Protein AF-A0A2X0IIZ4-F1 (afdb_monomer)

Solvent-accessible surface area (backbone atoms only — not comparable to full-atom values): 4993 Å² total; per-residue (Å²): 136,76,74,66,64,59,57,53,56,52,51,51,54,54,51,52,51,53,50,51,54,54,58,73,70,58,85,82,82,75,66,91,75,76,60,89,54,79,81,78,43,66,79,82,67,81,58,85,75,55,98,77,67,70,81,74,52,73,66,54,67,75,68,57,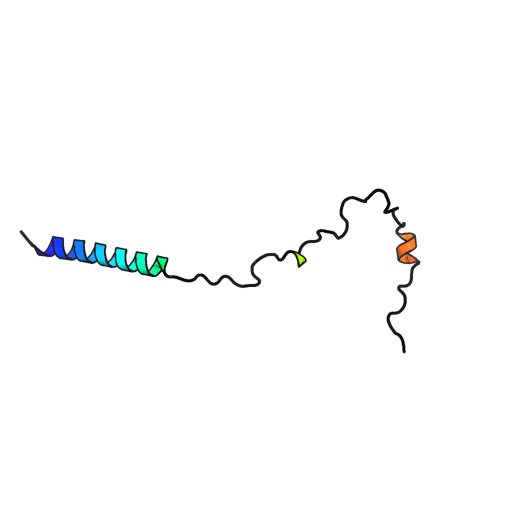76,73,79,75,90,63,86,129

Organism: NCBI:txid2219663

Mean predicted aligned error: 16.58 Å

Structure (mmCIF, N/CA/C/O backbone):
data_AF-A0A2X0IIZ4-F1
#
_entry.id   AF-A0A2X0IIZ4-F1
#
loop_
_atom_site.group_PDB
_a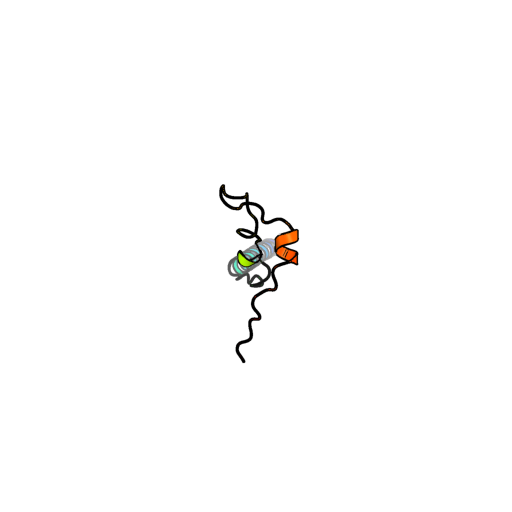tom_site.id
_atom_site.type_symbol
_atom_site.label_atom_id
_atom_site.label_alt_id
_atom_site.label_comp_id
_atom_site.label_asym_id
_atom_site.label_entity_id
_atom_site.label_seq_id
_atom_site.pdbx_PDB_ins_code
_atom_site.Cartn_x
_atom_site.Cartn_y
_atom_site.Cartn_z
_atom_site.occupancy
_atom_site.B_iso_or_equiv
_atom_site.auth_seq_id
_atom_site.auth_comp_id
_atom_site.auth_asym_id
_atom_site.auth_atom_id
_atom_site.pdbx_PDB_model_num
ATOM 1 N N . MET A 1 1 ? -45.240 -2.504 46.106 1.00 49.72 1 MET A N 1
ATOM 2 C CA . MET A 1 1 ? -44.763 -2.477 44.706 1.00 49.72 1 MET A CA 1
ATOM 3 C C . MET A 1 1 ? -43.285 -2.134 44.760 1.00 49.72 1 MET A C 1
ATOM 5 O O . MET A 1 1 ? -42.942 -1.167 45.419 1.00 49.72 1 MET A O 1
ATOM 9 N N . SER A 1 2 ? -42.455 -3.030 44.230 1.00 55.31 2 SER A N 1
ATOM 10 C CA . SER A 1 2 ? -41.046 -3.260 44.576 1.00 55.31 2 SER A CA 1
ATOM 11 C C . SER A 1 2 ? -40.062 -2.143 44.212 1.00 55.31 2 SER A C 1
ATOM 13 O O . SER A 1 2 ? -40.038 -1.691 43.072 1.00 55.31 2 SER A O 1
ATOM 15 N N . ASP A 1 3 ? -39.149 -1.829 45.136 1.00 62.72 3 ASP A N 1
ATOM 16 C CA . ASP A 1 3 ? -37.937 -1.024 44.897 1.00 62.72 3 ASP A CA 1
ATOM 17 C C . ASP A 1 3 ? -36.849 -1.773 44.095 1.00 62.72 3 ASP A C 1
ATOM 19 O O . ASP A 1 3 ? -35.922 -1.160 43.569 1.00 62.72 3 ASP A O 1
ATOM 23 N N . GLY A 1 4 ? -36.969 -3.099 43.953 1.00 61.91 4 GLY A N 1
ATOM 24 C CA . GLY A 1 4 ? -35.954 -3.946 43.311 1.00 61.91 4 GLY A CA 1
ATOM 25 C C . GLY A 1 4 ? -35.788 -3.752 41.798 1.00 61.91 4 GLY A C 1
ATOM 26 O O . GLY A 1 4 ? -34.717 -4.032 41.270 1.00 61.91 4 GLY A O 1
ATOM 27 N N . ASP A 1 5 ? -36.810 -3.242 41.106 1.00 62.53 5 ASP A N 1
ATOM 28 C CA . ASP A 1 5 ? -36.797 -3.089 39.642 1.00 62.53 5 ASP A CA 1
ATOM 29 C C . ASP A 1 5 ? -35.992 -1.854 39.184 1.00 62.53 5 ASP A C 1
ATOM 31 O O . ASP A 1 5 ? -35.350 -1.855 38.136 1.00 62.53 5 ASP A O 1
ATOM 35 N N . ARG A 1 6 ? -35.927 -0.801 40.016 1.00 62.97 6 ARG A N 1
ATOM 36 C CA . ARG A 1 6 ? -35.098 0.385 39.723 1.00 62.97 6 ARG A CA 1
ATOM 37 C C . ARG A 1 6 ? -33.609 0.119 39.899 1.00 62.97 6 ARG A C 1
ATOM 39 O O . ARG A 1 6 ? -32.803 0.621 39.117 1.00 62.97 6 ARG A O 1
ATOM 46 N N . SER A 1 7 ? -33.233 -0.666 40.909 1.00 66.56 7 SER A N 1
ATOM 47 C CA . SER A 1 7 ? -31.824 -0.967 41.177 1.00 66.56 7 SER A CA 1
ATOM 48 C C . SER A 1 7 ? -31.191 -1.833 40.088 1.00 66.56 7 SER A C 1
ATOM 50 O O . SER A 1 7 ? -30.026 -1.621 39.761 1.00 66.56 7 SER A O 1
ATOM 5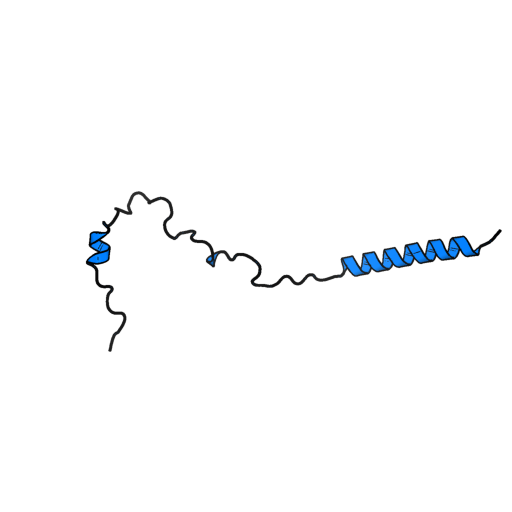2 N N . SER A 1 8 ? -31.940 -2.759 39.482 1.00 66.44 8 SER A N 1
ATOM 53 C CA . SER A 1 8 ? -31.445 -3.576 38.366 1.00 66.44 8 SER A CA 1
ATOM 54 C C . SER A 1 8 ? -31.275 -2.753 37.083 1.00 66.44 8 SER A C 1
ATOM 56 O O . SER A 1 8 ? -30.257 -2.884 36.402 1.00 66.44 8 SER A O 1
ATOM 58 N N . ALA A 1 9 ? -32.211 -1.843 36.788 1.00 70.81 9 ALA A N 1
ATOM 59 C CA . ALA A 1 9 ? -32.122 -0.945 35.635 1.00 70.81 9 ALA A CA 1
ATOM 60 C C . ALA A 1 9 ? -30.941 0.042 35.740 1.00 70.81 9 ALA A C 1
ATOM 62 O O . ALA A 1 9 ? -30.249 0.291 34.752 1.00 70.81 9 ALA A O 1
ATOM 63 N N . GLN A 1 10 ? -30.657 0.561 36.942 1.00 70.25 10 GLN A N 1
ATOM 64 C CA . GLN A 1 10 ? -29.481 1.410 37.183 1.00 70.25 10 GLN A CA 1
ATOM 65 C C . GLN A 1 10 ? -28.160 0.639 37.048 1.00 70.25 10 GLN A C 1
ATOM 67 O O . GLN A 1 10 ? -27.222 1.147 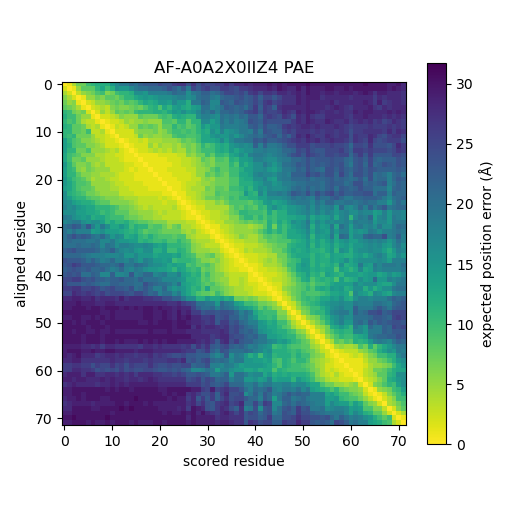36.435 1.00 70.25 10 GLN A O 1
ATOM 72 N N . GLN A 1 11 ? -28.097 -0.602 37.541 1.00 70.38 11 GLN A N 1
ATOM 73 C CA . GLN A 1 11 ? -26.908 -1.453 37.400 1.00 70.38 11 GLN A CA 1
ATOM 74 C C . GLN A 1 11 ? -26.613 -1.815 35.937 1.00 70.38 11 GLN A C 1
ATOM 76 O O . GLN A 1 11 ? -25.448 -1.851 35.535 1.00 70.38 11 GLN A O 1
ATOM 81 N N . ALA A 1 12 ? -27.648 -2.036 35.120 1.00 71.19 12 ALA A N 1
ATOM 82 C CA . ALA A 1 12 ? -27.482 -2.273 33.688 1.00 71.19 12 ALA A CA 1
ATOM 83 C C . ALA A 1 12 ? -26.858 -1.051 32.985 1.00 71.19 12 ALA A C 1
ATOM 85 O O . ALA A 1 12 ? -25.856 -1.193 32.280 1.00 71.19 12 ALA A O 1
ATOM 86 N N . GLY A 1 13 ? -27.361 0.156 33.262 1.00 78.56 13 GLY A N 1
ATOM 87 C CA . GLY A 1 13 ? -26.831 1.399 32.689 1.00 78.56 13 GLY A CA 1
ATOM 88 C C . GLY A 1 13 ? -25.374 1.689 33.074 1.00 78.56 13 GLY A C 1
ATOM 89 O O . GLY A 1 13 ? -24.574 2.093 32.229 1.00 78.56 13 GLY A O 1
ATOM 90 N N . GLU A 1 14 ? -24.988 1.421 34.325 1.00 79.31 14 G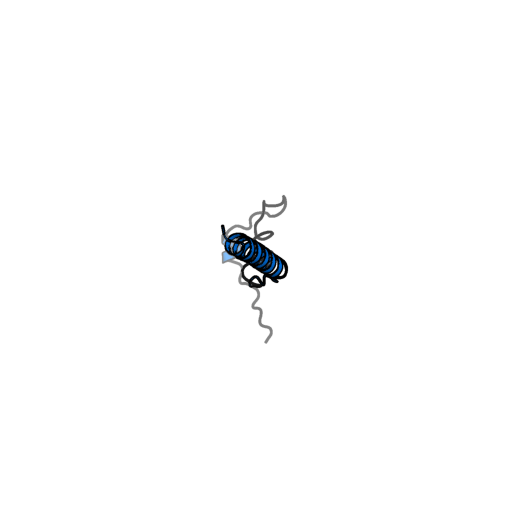LU A N 1
ATOM 91 C CA . GLU A 1 14 ? -23.590 1.542 34.765 1.00 79.31 14 GLU A CA 1
ATOM 92 C C . GLU A 1 14 ? -22.672 0.510 34.096 1.00 79.31 14 GLU A C 1
ATOM 94 O O . GLU A 1 14 ? -21.522 0.814 33.760 1.00 79.31 14 GLU A O 1
ATOM 99 N N . SER A 1 15 ? -23.175 -0.705 33.859 1.00 83.25 15 SER A N 1
ATOM 100 C CA . SER A 1 15 ? -22.413 -1.760 33.189 1.00 83.25 15 SER A CA 1
ATOM 101 C C . SER A 1 15 ? -22.125 -1.428 31.719 1.00 83.25 15 SER A C 1
ATOM 103 O O . SER A 1 15 ? -20.991 -1.608 31.259 1.00 83.25 15 SER A O 1
ATOM 105 N N . ASP A 1 16 ? -23.096 -0.846 31.014 1.00 86.94 16 ASP A N 1
ATOM 106 C CA . ASP A 1 16 ? -22.934 -0.393 29.632 1.00 86.94 16 ASP A CA 1
ATOM 107 C C . ASP A 1 16 ? -22.001 0.815 29.536 1.00 86.94 16 ASP A C 1
ATOM 109 O O . ASP A 1 16 ? -21.106 0.842 28.686 1.00 86.94 16 ASP A O 1
ATOM 113 N N . ALA A 1 17 ? -22.120 1.776 30.457 1.00 88.62 17 ALA A N 1
ATOM 114 C CA . ALA A 1 17 ? -21.206 2.913 30.530 1.00 88.62 17 ALA A CA 1
ATOM 115 C C . ALA A 1 17 ? -19.755 2.461 30.766 1.00 88.62 17 ALA A C 1
ATOM 117 O O . ALA A 1 17 ? -18.828 2.930 30.098 1.00 88.62 17 ALA A O 1
ATOM 118 N N . ARG A 1 18 ? -19.545 1.480 31.656 1.00 89.44 18 ARG A N 1
ATOM 119 C CA . ARG A 1 18 ? -18.218 0.905 31.918 1.00 89.44 18 ARG A CA 1
ATOM 120 C C . ARG A 1 18 ? -17.672 0.151 30.705 1.00 89.44 18 ARG A C 1
ATOM 122 O O . ARG A 1 18 ? -16.474 0.227 30.427 1.00 89.44 18 ARG A O 1
ATOM 129 N N . ARG A 1 19 ? -18.528 -0.561 29.965 1.00 88.69 19 ARG A N 1
ATOM 130 C CA . ARG A 1 19 ? -18.153 -1.248 28.719 1.00 88.69 19 ARG A CA 1
ATOM 131 C C . ARG A 1 19 ? -17.758 -0.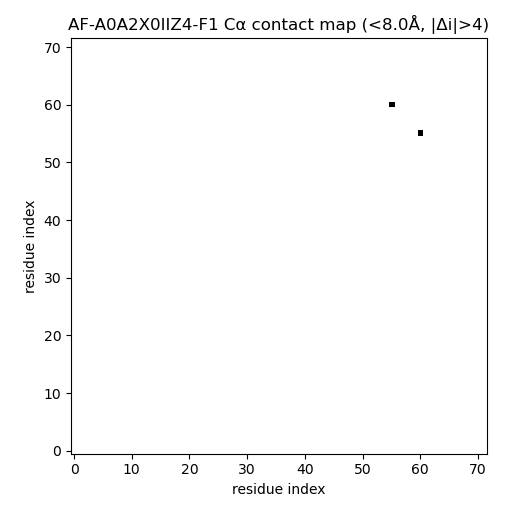251 27.630 1.00 88.69 19 ARG A C 1
ATOM 133 O O . ARG A 1 19 ? -16.735 -0.453 26.975 1.00 88.69 19 ARG A O 1
ATOM 140 N N . ALA A 1 20 ? -18.520 0.829 27.478 1.00 89.62 20 ALA A N 1
ATOM 141 C CA . ALA A 1 20 ? -18.231 1.902 26.533 1.00 89.62 20 ALA A CA 1
ATOM 142 C C . ALA A 1 20 ? -16.901 2.598 26.858 1.00 89.62 20 ALA A C 1
ATOM 144 O O . ALA A 1 20 ? -16.070 2.791 25.971 1.00 89.62 20 ALA A O 1
ATOM 145 N N . GLU A 1 21 ? -16.645 2.892 28.133 1.00 92.88 21 GLU A N 1
ATOM 146 C CA . GLU A 1 21 ? -15.380 3.491 28.568 1.00 92.88 21 GLU A CA 1
ATOM 147 C C . GLU A 1 21 ? -14.183 2.570 28.292 1.00 92.88 21 GLU A C 1
ATOM 149 O O . GLU A 1 21 ? -13.129 3.010 27.832 1.00 92.88 21 GLU A O 1
ATOM 154 N N . ARG A 1 22 ? -14.351 1.257 28.487 1.00 91.19 22 ARG A N 1
ATOM 155 C CA . ARG A 1 22 ? -13.308 0.270 28.179 1.00 91.19 22 ARG A CA 1
ATOM 156 C C . ARG A 1 22 ? -13.040 0.149 26.677 1.00 91.19 22 ARG A C 1
ATOM 158 O O . ARG A 1 22 ? -11.897 -0.073 26.288 1.00 91.19 22 ARG A O 1
ATOM 165 N N . ALA A 1 23 ? -14.068 0.307 25.842 1.00 90.06 23 ALA A N 1
ATOM 166 C CA . ALA A 1 23 ? -13.928 0.309 24.388 1.00 90.06 23 ALA A CA 1
ATOM 167 C C . ALA A 1 23 ? -13.176 1.552 23.883 1.00 90.06 23 ALA A C 1
ATOM 169 O O . ALA A 1 23 ? -12.321 1.422 23.010 1.00 90.06 23 ALA A O 1
ATOM 170 N N . ARG A 1 24 ? -13.434 2.728 24.475 1.00 91.12 24 ARG A N 1
ATOM 171 C CA . ARG A 1 24 ? -12.755 3.995 24.137 1.00 91.12 24 ARG A CA 1
ATOM 172 C C . ARG A 1 24 ? -11.259 3.991 24.447 1.00 91.12 24 ARG A C 1
ATOM 174 O O . ARG A 1 24 ? -10.501 4.686 23.787 1.00 91.12 24 ARG A O 1
ATOM 181 N N . ARG A 1 25 ? -10.828 3.202 25.434 1.00 92.25 25 ARG A N 1
ATOM 182 C CA . ARG A 1 25 ? -9.417 3.080 25.846 1.00 92.25 25 ARG A CA 1
ATOM 183 C C . ARG A 1 25 ? -8.647 1.979 25.113 1.00 92.25 25 ARG A C 1
ATOM 185 O O . ARG A 1 25 ? -7.517 1.674 25.490 1.00 92.25 25 ARG A O 1
ATOM 192 N N . ARG A 1 26 ? -9.251 1.325 24.118 1.00 89.31 26 ARG A N 1
ATOM 193 C CA . ARG A 1 26 ? -8.595 0.238 23.390 1.00 89.31 26 ARG A CA 1
ATOM 194 C C . ARG A 1 26 ? -7.630 0.805 22.352 1.00 89.31 26 ARG A C 1
ATOM 196 O O . ARG A 1 26 ? -8.042 1.551 21.473 1.00 89.31 26 ARG A O 1
ATOM 203 N N . ILE A 1 27 ? -6.369 0.394 22.432 1.00 88.25 27 ILE A N 1
ATOM 204 C CA . ILE A 1 27 ? -5.394 0.605 21.361 1.00 88.25 27 ILE A CA 1
ATOM 205 C C . ILE A 1 27 ? -5.657 -0.457 20.288 1.00 88.25 27 ILE A C 1
ATOM 207 O O . ILE A 1 27 ? -5.761 -1.645 20.606 1.00 88.25 27 ILE A O 1
ATOM 211 N N . VAL A 1 28 ? -5.815 -0.019 19.041 1.00 83.81 28 VAL A N 1
ATOM 212 C CA . VAL A 1 28 ? -5.912 -0.896 17.871 1.00 83.81 28 VAL A CA 1
ATOM 213 C C . VAL A 1 28 ? -4.520 -0.981 17.260 1.00 83.81 28 VAL A C 1
ATOM 215 O O . VAL A 1 28 ? -3.927 0.045 16.941 1.00 83.81 28 VAL A O 1
ATOM 218 N N . PHE A 1 29 ? -3.997 -2.199 17.157 1.00 84.75 29 PHE A N 1
ATOM 219 C CA . PHE A 1 29 ? -2.742 -2.478 16.474 1.00 84.75 29 PHE A CA 1
ATOM 220 C C . PHE A 1 29 ? -3.082 -3.154 15.154 1.00 84.75 29 PHE A C 1
ATOM 222 O O . PHE A 1 29 ? -3.447 -4.330 15.145 1.00 84.75 29 PHE A O 1
ATOM 229 N N . ASP A 1 30 ? -3.003 -2.393 14.070 1.00 84.00 30 ASP A N 1
ATOM 230 C CA . ASP A 1 30 ? -3.055 -2.960 12.729 1.00 84.00 30 ASP A CA 1
ATOM 231 C C . ASP A 1 30 ? -1.726 -3.656 12.410 1.00 84.00 30 ASP A C 1
ATOM 233 O O . ASP A 1 30 ? -0.675 -3.325 12.969 1.00 84.00 30 ASP A O 1
ATOM 237 N N . ASP A 1 31 ? -1.776 -4.648 11.523 1.00 84.94 31 ASP A N 1
ATOM 238 C CA . ASP A 1 31 ? -0.575 -5.325 11.043 1.00 84.94 31 ASP A CA 1
ATOM 239 C C . ASP A 1 31 ? 0.284 -4.327 10.239 1.00 84.94 31 ASP A C 1
ATOM 241 O O . ASP A 1 31 ? -0.218 -3.751 9.265 1.00 84.94 31 ASP A O 1
ATOM 245 N N . PRO A 1 32 ? 1.564 -4.119 10.608 1.00 79.00 32 PRO A N 1
ATOM 246 C CA . PRO A 1 32 ? 2.436 -3.138 9.968 1.00 79.00 32 PRO A CA 1
ATOM 247 C C . PRO A 1 32 ? 2.636 -3.347 8.461 1.00 79.00 32 PRO A C 1
ATOM 249 O O . PRO A 1 32 ? 2.988 -2.386 7.781 1.00 79.00 32 PRO A O 1
ATOM 252 N N . VAL A 1 33 ? 2.414 -4.555 7.929 1.00 82.12 33 VAL A N 1
ATOM 253 C CA . VAL A 1 33 ? 2.563 -4.854 6.488 1.00 82.12 33 VAL A CA 1
ATOM 254 C C . VAL A 1 33 ? 1.234 -5.051 5.760 1.00 82.12 33 VAL A C 1
ATOM 256 O O . VAL A 1 33 ? 1.213 -5.346 4.570 1.00 82.12 33 VAL A O 1
ATOM 259 N N . SER A 1 34 ? 0.106 -4.873 6.449 1.00 84.69 34 SER A N 1
ATOM 260 C CA . SER A 1 34 ? -1.217 -5.037 5.833 1.00 84.69 34 SER A CA 1
ATOM 261 C C . SER A 1 34 ? -1.600 -3.902 4.873 1.00 84.69 34 SER A C 1
ATOM 263 O O . SER A 1 34 ? -2.506 -4.060 4.053 1.00 84.69 34 SER A O 1
ATOM 265 N N . GLY A 1 35 ? -0.923 -2.754 4.958 1.00 84.38 35 GLY A N 1
ATOM 266 C CA . GLY A 1 35 ? -1.106 -1.624 4.051 1.00 84.38 35 GLY A CA 1
ATOM 267 C C . GLY A 1 35 ? -0.228 -1.727 2.804 1.00 84.38 35 GLY A C 1
ATOM 268 O O . GLY A 1 35 ? 0.905 -2.190 2.871 1.00 84.38 35 GLY A O 1
ATOM 269 N N . ARG A 1 36 ? -0.725 -1.222 1.667 1.00 83.50 36 ARG A N 1
ATOM 270 C CA . ARG A 1 36 ? 0.1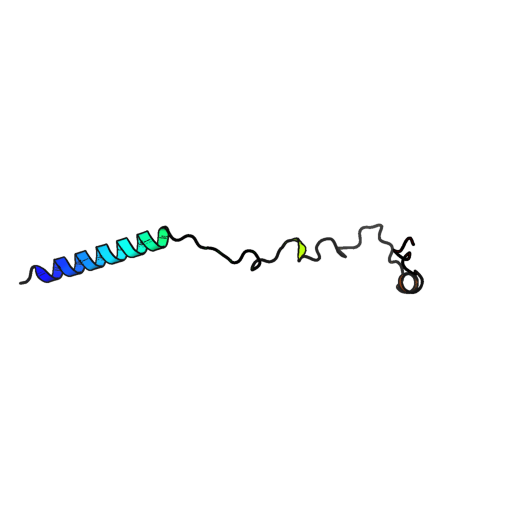08 -1.019 0.469 1.00 83.50 36 ARG A CA 1
ATOM 271 C C . ARG A 1 36 ? 1.149 0.056 0.756 1.00 83.50 36 ARG A C 1
ATOM 273 O O . ARG A 1 36 ? 0.784 1.169 1.147 1.00 83.50 36 ARG A O 1
ATOM 280 N N . SER A 1 37 ? 2.419 -0.263 0.555 1.00 81.81 37 SER A N 1
ATOM 281 C CA . SER A 1 37 ? 3.494 0.710 0.673 1.00 81.81 37 SER A CA 1
ATOM 282 C C . SER A 1 37 ? 3.587 1.557 -0.598 1.00 81.81 37 SER A C 1
ATOM 284 O O . SER A 1 37 ? 3.075 1.203 -1.660 1.00 81.81 37 SER A O 1
ATOM 286 N N . ARG A 1 38 ? 4.251 2.713 -0.497 1.00 78.31 38 ARG A N 1
ATOM 287 C CA . ARG A 1 38 ? 4.572 3.526 -1.680 1.00 78.31 38 ARG A CA 1
ATOM 288 C C . ARG A 1 38 ? 5.588 2.830 -2.592 1.00 78.31 38 ARG A C 1
ATOM 290 O O . ARG A 1 38 ? 5.665 3.185 -3.760 1.00 78.31 38 ARG A O 1
ATOM 297 N N . ASP A 1 39 ? 6.347 1.887 -2.043 1.00 81.00 39 ASP A N 1
ATOM 298 C CA . ASP A 1 39 ? 7.341 1.092 -2.764 1.00 81.00 39 ASP A CA 1
ATOM 299 C C . ASP A 1 39 ? 6.684 -0.005 -3.618 1.00 81.00 39 ASP A C 1
ATOM 301 O O . ASP A 1 39 ? 7.194 -0.349 -4.673 1.00 81.00 39 ASP A O 1
ATOM 305 N N . ASP A 1 40 ? 5.483 -0.458 -3.239 1.00 82.50 40 ASP A N 1
ATOM 306 C CA . ASP A 1 40 ? 4.665 -1.387 -4.039 1.00 82.50 40 ASP A CA 1
ATOM 307 C C . ASP A 1 40 ? 4.007 -0.718 -5.261 1.00 82.50 40 ASP A C 1
ATOM 309 O O . ASP A 1 40 ? 3.233 -1.342 -5.988 1.00 82.50 40 ASP A O 1
ATOM 313 N N . SER A 1 41 ? 4.232 0.581 -5.455 1.00 82.88 41 SER A N 1
ATOM 314 C CA . SER A 1 41 ? 3.684 1.334 -6.574 1.00 82.88 41 SER A CA 1
ATOM 315 C C . SER A 1 41 ? 4.680 1.362 -7.725 1.00 82.88 41 SER A C 1
ATOM 317 O O . SER A 1 41 ? 5.798 1.844 -7.562 1.00 82.88 41 SER A O 1
ATOM 319 N N . ASP A 1 42 ? 4.223 1.034 -8.933 1.00 80.56 42 ASP A N 1
ATOM 320 C CA . ASP A 1 42 ? 4.979 1.255 -10.176 1.00 80.56 42 ASP A CA 1
ATOM 321 C C . ASP A 1 42 ? 5.132 2.756 -10.528 1.00 80.56 42 ASP A C 1
ATOM 323 O O . ASP A 1 42 ? 5.561 3.123 -11.621 1.00 80.56 42 ASP A O 1
ATOM 327 N N . ALA A 1 43 ? 4.765 3.672 -9.625 1.00 79.75 43 ALA A N 1
ATOM 328 C CA . ALA A 1 43 ? 4.915 5.107 -9.834 1.00 79.75 43 ALA A CA 1
ATOM 329 C C . ALA A 1 43 ? 6.383 5.472 -10.115 1.00 79.75 43 ALA A C 1
ATOM 331 O O . ALA A 1 43 ? 7.257 5.316 -9.267 1.00 79.75 43 ALA A O 1
ATOM 332 N N . GLY A 1 44 ? 6.637 6.006 -11.311 1.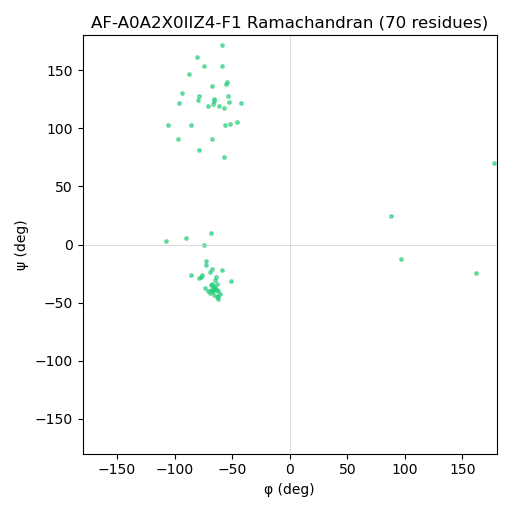00 73.56 44 GLY A N 1
ATOM 333 C CA . GLY A 1 44 ? 7.984 6.336 -11.791 1.00 73.56 44 GLY A CA 1
ATOM 334 C C . GLY A 1 44 ? 8.615 5.254 -12.672 1.00 73.56 44 GLY A C 1
ATOM 335 O O . GLY A 1 44 ? 9.567 5.549 -13.392 1.00 73.56 44 GLY A O 1
ATOM 336 N N . TRP A 1 45 ? 8.042 4.051 -12.713 1.00 74.12 45 TRP A N 1
ATOM 337 C CA . TRP A 1 45 ? 8.422 2.979 -13.627 1.00 74.12 45 TRP A CA 1
ATOM 338 C C . TRP A 1 45 ? 7.475 2.981 -14.837 1.00 74.12 45 TRP A C 1
ATOM 340 O O . TRP A 1 45 ? 6.416 2.368 -14.830 1.00 74.12 45 TRP A O 1
ATOM 350 N N . GLY A 1 46 ? 7.843 3.716 -15.893 1.00 67.94 46 GLY A N 1
ATOM 351 C CA . GLY A 1 46 ? 7.121 3.694 -17.178 1.00 67.94 46 GLY A CA 1
ATOM 352 C C . GLY A 1 46 ? 5.952 4.679 -17.331 1.00 67.94 46 GLY A C 1
ATOM 353 O O . GLY A 1 46 ? 5.065 4.432 -18.146 1.00 67.94 46 GLY A O 1
ATOM 354 N N . GLY A 1 47 ? 5.945 5.790 -16.582 1.00 69.44 47 GLY A N 1
ATOM 355 C CA . GLY A 1 47 ? 4.979 6.887 -16.770 1.00 69.44 47 GLY A CA 1
ATOM 356 C C . GLY A 1 47 ? 5.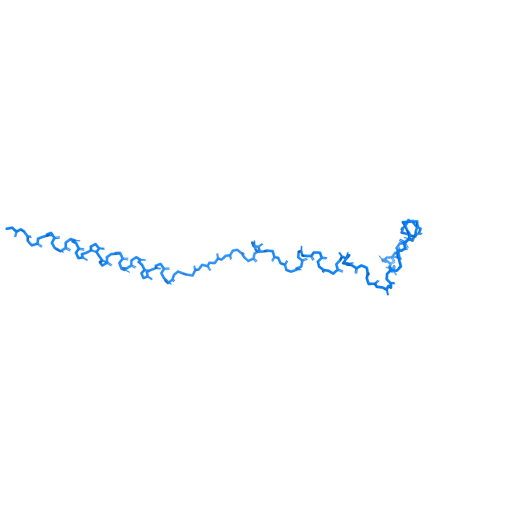016 7.513 -18.176 1.00 69.44 47 GLY A C 1
ATOM 357 O O . GLY A 1 47 ? 5.903 7.192 -18.970 1.00 69.44 47 GLY A O 1
ATOM 358 N N . GLU A 1 48 ? 4.051 8.401 -18.479 1.00 63.34 48 GLU A N 1
ATOM 359 C CA . GLU A 1 48 ? 3.931 9.071 -19.788 1.00 63.34 48 GLU A CA 1
ATOM 360 C C . GLU A 1 48 ? 5.300 9.522 -20.288 1.00 63.34 48 GLU A C 1
ATOM 362 O O . GLU A 1 48 ? 6.023 10.243 -19.596 1.00 63.34 48 GLU A O 1
ATOM 367 N N . ARG A 1 49 ? 5.666 9.026 -21.475 1.00 61.62 49 ARG A N 1
ATOM 368 C CA . ARG A 1 49 ? 6.963 9.271 -22.096 1.00 61.62 49 ARG A CA 1
ATOM 369 C C . ARG A 1 49 ? 7.209 10.776 -22.125 1.00 61.62 49 ARG A C 1
ATOM 371 O O . ARG A 1 49 ? 6.637 11.479 -22.952 1.00 61.62 49 ARG A O 1
ATOM 378 N N . GLY A 1 50 ? 8.068 11.257 -21.228 1.00 58.31 50 GLY A N 1
ATOM 379 C CA . GLY A 1 50 ? 8.600 12.607 -21.315 1.00 58.31 50 GLY A CA 1
ATOM 380 C C . GLY A 1 50 ? 9.240 12.789 -22.688 1.00 58.31 50 GLY A C 1
ATOM 381 O O . GLY A 1 50 ? 9.875 11.861 -23.199 1.00 58.31 50 GLY A O 1
ATOM 382 N N . GLU A 1 51 ? 9.033 13.965 -23.275 1.00 56.09 51 GLU A N 1
ATOM 383 C CA . GLU A 1 51 ? 9.498 14.420 -24.589 1.00 56.09 51 GLU A CA 1
ATOM 384 C C . GLU A 1 51 ? 11.039 14.324 -24.685 1.00 56.09 51 GLU A C 1
ATOM 386 O O . GLU A 1 51 ? 11.774 15.285 -24.492 1.00 56.09 51 GLU A O 1
ATOM 391 N N . GLY A 1 52 ? 11.562 13.108 -24.849 1.00 53.78 52 GLY A N 1
ATOM 392 C CA . GLY A 1 52 ? 12.982 12.803 -24.659 1.00 53.78 52 GLY A CA 1
ATOM 393 C C . GLY A 1 52 ? 13.303 11.317 -24.474 1.00 53.78 52 GLY A C 1
ATOM 394 O O . GLY A 1 52 ? 14.399 10.894 -24.840 1.00 53.78 52 GLY A O 1
ATOM 395 N N . SER A 1 53 ? 12.357 10.491 -24.007 1.00 56.59 53 SER A N 1
ATOM 396 C CA . SER A 1 53 ? 12.472 9.028 -24.120 1.00 56.59 53 SER A CA 1
ATOM 397 C C . SER A 1 53 ? 12.111 8.605 -25.538 1.00 56.59 53 SER A C 1
ATOM 399 O O . SER A 1 53 ? 10.984 8.210 -25.823 1.00 56.59 53 SER A O 1
ATOM 401 N N . ARG A 1 54 ? 13.075 8.729 -26.454 1.00 58.16 54 ARG A N 1
ATOM 402 C CA . ARG A 1 54 ? 12.995 8.050 -27.747 1.00 58.16 54 ARG A CA 1
ATOM 403 C C . ARG A 1 54 ? 12.961 6.555 -27.466 1.00 58.16 54 ARG A C 1
ATOM 405 O O . ARG A 1 54 ? 13.888 6.029 -26.850 1.00 58.16 54 ARG A O 1
ATOM 412 N N . ASP A 1 55 ? 11.870 5.925 -27.882 1.00 61.94 55 ASP A N 1
ATOM 413 C CA . ASP A 1 55 ? 11.687 4.483 -27.885 1.00 61.94 55 ASP A CA 1
ATOM 414 C C . ASP A 1 55 ? 12.931 3.816 -28.467 1.00 61.94 55 ASP A C 1
ATOM 416 O O . ASP A 1 55 ? 13.194 3.901 -29.664 1.00 61.94 55 ASP A O 1
ATOM 420 N N . ARG A 1 56 ? 13.750 3.201 -27.611 1.00 66.00 56 ARG A N 1
ATOM 421 C CA . ARG A 1 56 ? 14.750 2.260 -28.100 1.00 66.00 56 ARG A CA 1
ATOM 422 C C . ARG A 1 56 ? 13.976 1.035 -28.551 1.00 66.00 56 ARG A C 1
ATOM 424 O O . ARG A 1 56 ? 13.239 0.446 -27.759 1.00 66.00 56 ARG A O 1
ATOM 431 N N . ASP A 1 57 ? 14.094 0.711 -29.831 1.00 69.19 57 ASP A N 1
ATOM 432 C CA . ASP A 1 57 ? 13.377 -0.410 -30.421 1.00 69.19 57 ASP A CA 1
ATOM 433 C C . ASP A 1 57 ? 13.730 -1.717 -29.703 1.00 69.19 57 ASP A C 1
ATOM 435 O O . ASP A 1 57 ? 14.813 -1.867 -29.131 1.00 69.19 57 ASP A O 1
ATOM 439 N N . LYS A 1 58 ? 12.806 -2.685 -29.729 1.00 70.31 58 LYS A N 1
ATOM 440 C CA . LYS A 1 58 ? 12.984 -4.003 -29.089 1.00 70.31 58 LYS A CA 1
ATOM 441 C C . LYS A 1 58 ? 14.299 -4.676 -29.492 1.00 70.31 58 LYS A C 1
ATOM 443 O O . LYS A 1 58 ? 14.902 -5.367 -28.678 1.00 70.31 58 LYS A O 1
ATOM 448 N N . ASP A 1 59 ? 14.754 -4.418 -30.713 1.00 76.19 59 ASP A N 1
ATOM 449 C CA . ASP A 1 59 ? 16.002 -4.943 -31.259 1.00 76.19 59 ASP A CA 1
ATOM 450 C C . ASP A 1 59 ? 17.232 -4.446 -30.488 1.00 76.19 59 ASP A C 1
ATOM 452 O O . ASP A 1 59 ? 18.168 -5.214 -30.273 1.00 76.19 59 ASP A O 1
ATOM 456 N N . TRP A 1 60 ? 17.208 -3.210 -29.976 1.00 72.50 60 TRP A N 1
ATOM 457 C CA . TRP A 1 60 ? 18.283 -2.683 -29.135 1.00 72.50 60 TRP A CA 1
ATOM 458 C C . TRP A 1 60 ? 18.412 -3.484 -27.830 1.00 72.50 60 TRP A C 1
ATOM 460 O O . TRP A 1 60 ? 19.511 -3.914 -27.485 1.00 72.50 60 TRP A O 1
ATOM 470 N N . TYR A 1 61 ? 17.292 -3.778 -27.159 1.00 70.75 61 TYR A N 1
ATOM 471 C CA . TYR A 1 61 ? 17.275 -4.577 -25.923 1.00 70.75 61 TYR A CA 1
ATOM 472 C C . TYR A 1 61 ? 17.735 -6.025 -26.126 1.00 70.75 61 TYR A C 1
ATOM 474 O O . TYR A 1 61 ? 18.291 -6.619 -25.208 1.00 70.75 61 TYR A O 1
ATOM 482 N N . LEU A 1 62 ? 17.499 -6.599 -27.309 1.00 76.62 62 LEU A N 1
ATOM 483 C CA . LEU A 1 62 ? 17.982 -7.942 -27.649 1.00 76.62 62 LEU A CA 1
ATOM 484 C C . LEU A 1 62 ? 19.475 -7.953 -27.999 1.00 76.62 62 LEU A C 1
ATOM 486 O O . LEU A 1 62 ? 20.133 -8.976 -27.827 1.00 76.62 62 LEU A O 1
ATOM 490 N N . SER A 1 63 ? 19.996 -6.832 -28.502 1.00 70.81 63 SER A N 1
ATOM 491 C CA . SER A 1 63 ? 21.400 -6.696 -28.899 1.00 70.81 63 SER A CA 1
ATOM 492 C C . SER A 1 63 ? 22.339 -6.311 -27.753 1.00 70.81 63 SER A C 1
ATOM 494 O O . SER A 1 63 ? 23.524 -6.631 -27.808 1.00 70.81 63 SER A O 1
ATOM 496 N N . GLU A 1 64 ? 21.832 -5.636 -26.720 1.00 74.62 64 GLU A N 1
ATOM 497 C CA . GLU A 1 64 ? 22.658 -5.132 -25.626 1.00 74.62 64 GLU A CA 1
ATOM 498 C C . GLU A 1 64 ? 22.858 -6.229 -24.570 1.00 74.62 64 GLU A C 1
ATOM 500 O O . GLU A 1 64 ? 21.979 -6.517 -23.757 1.00 74.62 64 GLU A O 1
ATOM 505 N N . THR A 1 65 ? 24.032 -6.859 -24.558 1.00 65.88 65 THR A N 1
ATOM 506 C CA . THR A 1 65 ? 24.458 -7.670 -23.412 1.00 65.88 65 THR A CA 1
ATOM 507 C C . THR A 1 65 ? 24.681 -6.740 -22.219 1.00 65.88 65 THR A C 1
ATOM 509 O O . THR A 1 65 ? 25.536 -5.855 -22.326 1.00 65.88 65 THR A O 1
ATOM 512 N N . PRO A 1 66 ? 23.976 -6.908 -21.081 1.00 65.38 66 PRO A N 1
ATOM 513 C CA . PRO A 1 66 ? 24.241 -6.096 -19.900 1.00 65.38 66 PRO A CA 1
ATOM 514 C C . PRO A 1 66 ? 25.723 -6.219 -19.529 1.00 65.38 66 PRO A C 1
ATOM 516 O O . PRO A 1 66 ? 26.245 -7.341 -19.585 1.00 65.38 66 PRO A O 1
ATOM 519 N N . PRO A 1 67 ? 26.416 -5.123 -19.157 1.00 67.75 67 PRO A N 1
ATOM 520 C CA . PRO A 1 67 ? 27.782 -5.231 -18.669 1.00 67.75 67 PRO A CA 1
ATOM 521 C C . PRO A 1 67 ? 27.778 -6.256 -17.541 1.00 67.75 67 PRO A C 1
ATOM 523 O O . PRO A 1 67 ? 26.992 -6.146 -16.599 1.00 67.75 67 PRO A O 1
ATOM 526 N N . HIS A 1 68 ? 28.590 -7.303 -17.689 1.00 63.12 68 HIS A N 1
ATOM 527 C CA . HIS A 1 68 ? 28.705 -8.348 -16.686 1.00 63.12 68 HIS A CA 1
ATOM 528 C C . HIS A 1 68 ? 29.089 -7.674 -15.362 1.00 63.12 68 HIS A C 1
ATOM 530 O O . HIS A 1 68 ? 30.233 -7.258 -15.191 1.00 63.12 68 HIS A O 1
ATOM 536 N N . HIS A 1 69 ? 28.135 -7.509 -14.440 1.00 60.19 69 HIS A N 1
ATOM 537 C CA . HIS A 1 69 ? 28.436 -7.098 -13.073 1.00 60.19 69 HIS A CA 1
ATOM 538 C C . HIS A 1 69 ? 29.198 -8.251 -12.423 1.00 60.19 69 HIS A C 1
ATOM 540 O O . HIS A 1 69 ? 28.617 -9.211 -11.924 1.00 60.19 69 HIS A O 1
ATOM 546 N N . GLY A 1 70 ? 30.517 -8.182 -12.543 1.00 53.72 70 GLY A N 1
ATOM 547 C CA . GLY A 1 70 ? 31.445 -9.217 -12.135 1.00 53.72 70 GLY A CA 1
ATOM 548 C C . GLY A 1 70 ? 32.853 -8.790 -12.506 1.00 53.72 70 GLY A C 1
ATOM 549 O O . GLY A 1 70 ? 33.455 -9.354 -13.418 1.00 53.72 70 GLY A O 1
ATOM 550 N N . GLU A 1 71 ? 33.371 -7.780 -11.807 1.00 51.41 71 GLU A N 1
ATOM 551 C CA . GLU A 1 71 ? 34.816 -7.728 -11.598 1.00 51.41 71 GLU A CA 1
ATOM 552 C C . GLU A 1 71 ? 35.228 -9.079 -10.986 1.00 51.41 71 GLU A C 1
ATOM 554 O O . GLU A 1 71 ? 34.589 -9.565 -10.048 1.00 51.41 71 GLU A O 1
ATOM 559 N N . LYS A 1 72 ? 36.226 -9.723 -11.591 1.00 51.72 72 LYS A N 1
ATOM 560 C CA . LYS A 1 72 ? 36.991 -10.785 -10.936 1.00 51.72 72 LYS A CA 1
ATOM 561 C C . LYS A 1 72 ? 38.027 -10.151 -10.026 1.00 51.72 72 LYS A C 1
ATOM 563 O O . LYS A 1 72 ? 38.593 -9.123 -10.458 1.00 51.72 72 LYS A O 1
#

Secondary structure (DSSP, 8-state):
--THHHHHHHHHHHHHHHHHHHHHTPPP---TTSSPPSTTS-TTSS-S--TT-----HHHHHH-PPP-----

Foldseek 3Di:
DDPVVVVVVVVVVVVVVVVVVVVVPDDDDDDPPPDDDPVNDCVVVDPDDDPPPDDPDPVVVVPDDDDPPDDD

pLDDT: mean 73.46, std 11.8, range [49.72, 92.88]

Sequence (72 aa):
MSDGDRSSAQQAGESDARRAERARRRIVFDDPVSGRSRDDSDAGWGGERGEGSRDRDKDWYLSETPPHHGEK

Radius of gyration: 33.03 Å; Cα contacts (8 Å, |Δi|>4): 1; chains: 1; bounding box: 82×25×76 Å